Protein AF-E1ZX44-F1 (afdb_monomer_lite)

Organism: Camponotus floridanus (NCBI:txid104421)

Structure (mmCIF, N/CA/C/O backbone):
data_AF-E1ZX44-F1
#
_entry.id   AF-E1ZX44-F1
#
loop_
_atom_site.group_PDB
_atom_site.id
_atom_site.type_symbol
_atom_site.label_atom_id
_atom_site.label_alt_id
_atom_site.label_comp_id
_atom_site.label_asym_id
_atom_site.label_entity_id
_atom_site.label_seq_id
_atom_site.pdbx_PDB_ins_code
_atom_site.Cartn_x
_atom_site.Cartn_y
_atom_site.Cartn_z
_atom_site.occupancy
_atom_site.B_iso_or_equiv
_atom_site.auth_seq_id
_atom_site.auth_comp_id
_atom_site.auth_asym_id
_atom_site.auth_atom_id
_atom_site.pdbx_PDB_model_num
ATOM 1 N N . THR A 1 1 ? 15.072 -12.198 -9.851 1.00 91.00 1 THR A N 1
ATOM 2 C CA . THR A 1 1 ? 14.068 -11.113 -9.864 1.00 91.00 1 THR A CA 1
ATOM 3 C C . THR A 1 1 ? 13.492 -10.957 -8.477 1.00 91.00 1 THR A C 1
ATOM 5 O O . THR A 1 1 ? 13.211 -11.974 -7.859 1.00 91.00 1 THR A O 1
ATOM 8 N N . ILE A 1 2 ? 13.350 -9.727 -7.983 1.00 94.25 2 ILE A N 1
ATOM 9 C CA . ILE A 1 2 ? 12.641 -9.425 -6.729 1.00 94.25 2 ILE A CA 1
ATOM 10 C C . ILE A 1 2 ? 11.281 -8.838 -7.110 1.00 94.25 2 ILE A C 1
ATOM 12 O O . ILE A 1 2 ? 11.206 -8.034 -8.038 1.00 94.25 2 ILE A O 1
ATOM 16 N N . LEU A 1 3 ? 10.221 -9.260 -6.423 1.00 95.25 3 LEU A N 1
ATOM 17 C CA . LEU A 1 3 ? 8.848 -8.814 -6.662 1.00 95.25 3 LEU A CA 1
ATOM 18 C C . LEU A 1 3 ? 8.266 -8.239 -5.370 1.00 95.25 3 LEU A C 1
ATOM 20 O O . LEU A 1 3 ? 8.472 -8.799 -4.295 1.00 95.25 3 LEU A O 1
ATOM 24 N N . LEU A 1 4 ? 7.516 -7.143 -5.488 1.00 94.56 4 LEU A N 1
ATOM 25 C CA . LEU A 1 4 ? 6.737 -6.578 -4.389 1.00 94.56 4 LEU A CA 1
ATOM 26 C C . LEU A 1 4 ? 5.297 -7.082 -4.492 1.00 94.56 4 LEU A C 1
ATOM 28 O O . LEU A 1 4 ? 4.598 -6.786 -5.460 1.00 94.56 4 LEU A O 1
ATOM 32 N N . ASN A 1 5 ? 4.841 -7.833 -3.490 1.00 96.62 5 ASN A N 1
ATOM 33 C CA . ASN A 1 5 ? 3.458 -8.299 -3.428 1.00 96.62 5 ASN A CA 1
ATOM 34 C C . ASN A 1 5 ? 2.544 -7.216 -2.829 1.00 96.62 5 ASN A C 1
ATOM 36 O O . ASN A 1 5 ? 2.128 -7.313 -1.676 1.00 96.62 5 ASN A O 1
ATOM 40 N N . ILE A 1 6 ? 2.236 -6.180 -3.617 1.00 96.94 6 ILE A N 1
ATOM 41 C CA . ILE A 1 6 ? 1.366 -5.067 -3.193 1.00 96.94 6 ILE A CA 1
ATOM 42 C C . ILE A 1 6 ? -0.019 -5.582 -2.771 1.00 96.94 6 ILE A C 1
ATOM 44 O O . ILE A 1 6 ? -0.539 -5.172 -1.737 1.00 96.94 6 ILE A O 1
ATOM 48 N N . TYR A 1 7 ? -0.577 -6.545 -3.516 1.00 97.00 7 TYR A N 1
ATOM 49 C CA . TYR A 1 7 ? -1.869 -7.159 -3.197 1.00 97.00 7 TYR A CA 1
ATOM 50 C C . TYR A 1 7 ? -1.881 -7.800 -1.803 1.00 97.00 7 TYR A C 1
ATOM 52 O O . TYR A 1 7 ? -2.840 -7.617 -1.054 1.00 97.00 7 TYR A O 1
ATOM 60 N N . GLY A 1 8 ? -0.813 -8.524 -1.455 1.00 97.69 8 GLY A N 1
ATOM 61 C CA . GLY A 1 8 ? -0.640 -9.144 -0.143 1.00 97.69 8 GLY A CA 1
ATOM 62 C C . GLY A 1 8 ? -0.441 -8.119 0.968 1.00 97.69 8 GLY A C 1
ATOM 63 O O . GLY A 1 8 ? -1.090 -8.219 2.000 1.00 97.69 8 GLY A O 1
ATOM 64 N N . VAL A 1 9 ? 0.383 -7.091 0.744 1.00 97.00 9 VAL A N 1
ATOM 65 C CA . VAL A 1 9 ? 0.615 -6.018 1.729 1.00 97.00 9 VAL A CA 1
ATOM 66 C C . VAL A 1 9 ? -0.682 -5.280 2.078 1.00 97.00 9 VAL A C 1
ATOM 68 O O . VAL A 1 9 ? -0.942 -5.010 3.247 1.00 97.00 9 VAL A O 1
ATOM 71 N N . HIS A 1 10 ? -1.531 -4.995 1.087 1.00 96.88 10 HIS A N 1
ATOM 72 C CA . HIS A 1 10 ? -2.826 -4.329 1.298 1.00 96.88 10 HIS A CA 1
ATOM 73 C C . HIS A 1 10 ? -3.901 -5.227 1.920 1.00 96.88 10 HIS A C 1
ATOM 75 O O . HIS A 1 10 ? -4.993 -4.750 2.221 1.00 96.88 10 HIS A O 1
ATOM 81 N N . ARG A 1 11 ? -3.617 -6.522 2.084 1.00 97.12 11 ARG A N 1
ATOM 82 C CA . ARG A 1 11 ? -4.530 -7.513 2.670 1.00 97.12 11 ARG A CA 1
ATOM 83 C C . ARG A 1 11 ? -3.941 -8.250 3.861 1.00 97.12 11 ARG A C 1
ATOM 85 O O . ARG A 1 11 ? -4.546 -9.197 4.349 1.00 97.12 11 ARG A O 1
ATOM 92 N N . ASP A 1 12 ? -2.780 -7.822 4.336 1.00 96.69 12 ASP A N 1
ATOM 93 C CA . ASP A 1 12 ? -2.175 -8.395 5.524 1.00 96.69 1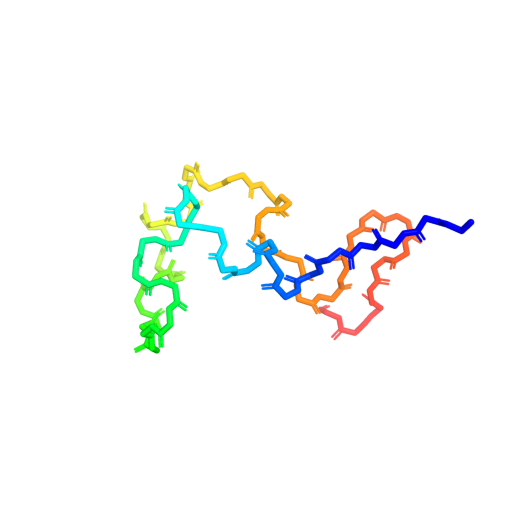2 ASP A CA 1
ATOM 94 C C . ASP A 1 12 ? -3.070 -8.082 6.737 1.00 96.69 12 ASP A C 1
ATOM 96 O O . ASP A 1 12 ? -3.205 -6.906 7.099 1.00 96.69 12 ASP A O 1
ATOM 100 N N . PRO A 1 13 ? -3.691 -9.091 7.379 1.00 95.69 13 PRO A N 1
ATOM 101 C CA . PRO A 1 13 ? -4.612 -8.877 8.490 1.00 95.69 13 PRO A CA 1
ATOM 102 C C . PRO A 1 13 ? -3.934 -8.259 9.718 1.00 95.69 13 PRO A C 1
ATOM 104 O O . PRO A 1 13 ? -4.634 -7.720 10.576 1.00 95.69 13 PRO A O 1
ATOM 107 N N . TYR A 1 14 ? -2.597 -8.289 9.800 1.00 94.12 14 TYR A N 1
ATOM 108 C CA . TYR A 1 14 ? -1.849 -7.586 10.841 1.00 94.12 14 TYR A CA 1
ATOM 109 C C . TYR A 1 14 ? -1.995 -6.058 10.722 1.00 94.12 14 TYR A C 1
ATOM 111 O O . TYR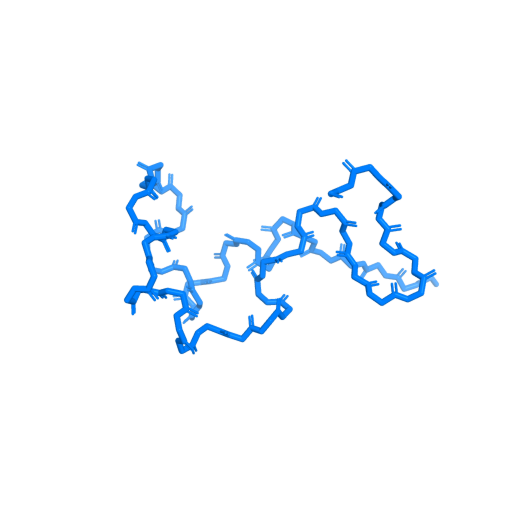 A 1 14 ? -2.089 -5.364 11.734 1.00 94.12 14 TYR A O 1
ATOM 119 N N . PHE A 1 15 ? -2.062 -5.527 9.496 1.00 93.44 15 PHE A N 1
ATOM 120 C CA . PHE A 1 15 ? -2.223 -4.089 9.232 1.00 93.44 15 PHE A CA 1
ATOM 121 C C . PHE A 1 15 ? -3.653 -3.700 8.833 1.00 93.44 15 PHE A C 1
ATOM 123 O O . PHE A 1 15 ? -4.065 -2.555 9.042 1.00 93.44 15 PHE A O 1
ATOM 130 N N . TRP A 1 16 ? -4.411 -4.647 8.277 1.00 94.44 16 TRP A N 1
ATOM 131 C CA . TRP A 1 16 ? -5.740 -4.452 7.702 1.00 94.44 16 TRP A CA 1
ATOM 132 C C . TRP A 1 16 ? -6.744 -5.448 8.299 1.00 94.44 16 TRP A C 1
ATOM 134 O O . TRP A 1 16 ? -7.061 -6.450 7.659 1.00 94.44 16 TRP A O 1
ATOM 144 N N . PRO A 1 17 ? -7.290 -5.197 9.504 1.00 93.56 17 PRO A N 1
ATOM 145 C CA . PRO A 1 17 ? -8.302 -6.075 10.098 1.00 93.56 17 PRO A CA 1
ATOM 146 C C . PRO A 1 17 ? -9.488 -6.250 9.148 1.00 93.56 17 PRO A C 1
ATOM 148 O O . PRO A 1 17 ? -9.970 -5.251 8.648 1.00 93.56 17 PRO A O 1
ATOM 151 N N . ASN A 1 18 ? -9.982 -7.466 8.897 1.00 96.38 18 ASN A N 1
ATOM 152 C CA . ASN A 1 18 ? -11.015 -7.754 7.878 1.00 96.38 18 ASN A CA 1
ATOM 153 C C . ASN A 1 18 ? -10.634 -7.258 6.457 1.00 96.38 18 ASN A C 1
ATOM 155 O O . ASN A 1 18 ? -11.342 -6.420 5.897 1.00 96.38 18 ASN A O 1
ATOM 159 N N . PRO A 1 19 ? -9.511 -7.702 5.869 1.00 96.50 19 PRO A N 1
ATOM 160 C CA . PRO A 1 19 ? -8.916 -7.093 4.668 1.00 96.50 19 PRO A CA 1
ATOM 161 C C . PRO A 1 19 ? -9.774 -7.192 3.395 1.00 96.50 19 PRO A C 1
ATOM 163 O O . PRO A 1 19 ? -9.593 -6.401 2.474 1.00 96.50 19 PRO A O 1
ATOM 166 N N . ASP A 1 20 ? -10.723 -8.126 3.352 1.00 97.31 20 ASP A N 1
ATOM 167 C CA . ASP A 1 20 ? -11.608 -8.339 2.200 1.00 97.31 20 ASP A CA 1
ATOM 168 C C . ASP A 1 20 ? -12.898 -7.499 2.255 1.00 97.31 20 ASP A C 1
ATOM 170 O O . ASP A 1 20 ? -13.690 -7.511 1.314 1.00 97.31 20 ASP A O 1
ATOM 174 N N . VAL A 1 21 ? -13.118 -6.749 3.342 1.00 98.00 21 VAL A N 1
ATOM 175 C CA . VAL A 1 21 ? -14.264 -5.842 3.490 1.00 98.00 21 VAL A CA 1
ATOM 176 C C . VAL A 1 21 ? -13.895 -4.452 2.979 1.00 98.00 21 VAL A C 1
ATOM 178 O O . VAL A 1 21 ? -12.918 -3.854 3.433 1.00 98.00 21 VAL A O 1
ATOM 181 N N . PHE A 1 22 ? -14.718 -3.903 2.082 1.00 96.69 22 PHE A N 1
ATOM 182 C CA . PHE A 1 22 ? -14.622 -2.497 1.698 1.00 96.69 22 PHE A CA 1
ATOM 183 C C . PHE A 1 22 ? -15.068 -1.607 2.864 1.00 96.69 22 PHE A C 1
ATOM 185 O O . PHE A 1 22 ? -16.248 -1.556 3.204 1.00 96.69 22 PHE A O 1
ATOM 192 N N . ASP A 1 23 ? -14.107 -0.924 3.479 1.00 95.81 23 ASP A N 1
ATOM 193 C CA . ASP A 1 23 ? -14.307 -0.042 4.628 1.00 95.81 23 ASP A CA 1
ATOM 194 C C . ASP A 1 23 ? -13.489 1.248 4.415 1.00 95.81 23 ASP A C 1
ATOM 196 O O . ASP A 1 23 ? -12.269 1.246 4.629 1.00 95.81 23 ASP A O 1
ATOM 200 N N . PRO A 1 24 ? -14.121 2.343 3.946 1.00 95.94 24 PRO A N 1
ATOM 201 C CA . PRO A 1 24 ? -13.431 3.607 3.693 1.0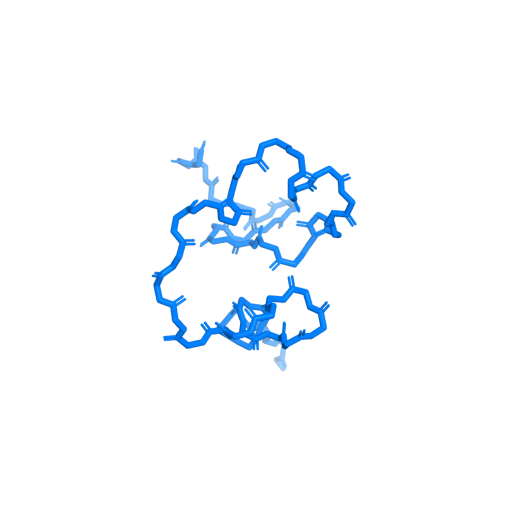0 95.94 24 PRO A CA 1
ATOM 202 C C . PRO A 1 24 ? -12.956 4.291 4.984 1.00 95.94 24 PRO A C 1
ATOM 204 O O . PRO A 1 24 ? -11.973 5.035 4.955 1.00 95.94 24 PRO A O 1
ATOM 207 N N . ASP A 1 25 ? -13.564 3.990 6.136 1.00 95.38 25 ASP A N 1
ATOM 208 C CA . ASP A 1 25 ? -13.234 4.635 7.413 1.00 95.38 25 ASP A CA 1
ATOM 209 C C . ASP A 1 25 ? -11.844 4.229 7.928 1.00 95.38 25 ASP A C 1
ATOM 211 O O . ASP A 1 25 ? -11.265 4.874 8.803 1.00 95.38 25 ASP A O 1
ATOM 215 N N . ARG A 1 26 ? -11.231 3.183 7.364 1.00 93.00 26 ARG A N 1
ATOM 216 C CA . ARG A 1 26 ? -9.842 2.770 7.657 1.00 93.00 26 ARG A CA 1
ATOM 217 C C . ARG A 1 26 ? -8.797 3.824 7.353 1.00 93.00 26 ARG A C 1
ATOM 219 O O . ARG A 1 26 ? -7.666 3.687 7.826 1.00 93.00 26 ARG A O 1
ATOM 226 N N . PHE A 1 27 ? -9.149 4.812 6.545 1.00 93.88 27 PHE A N 1
ATOM 227 C CA . PHE A 1 27 ? -8.271 5.904 6.155 1.00 93.88 27 PHE A CA 1
ATOM 228 C C . PHE A 1 27 ? -8.491 7.168 6.996 1.00 93.88 27 PHE A C 1
ATOM 230 O O . PHE A 1 27 ? -7.818 8.169 6.762 1.00 93.88 27 PHE A O 1
ATOM 237 N N . LEU A 1 28 ? -9.372 7.121 8.005 1.00 94.88 28 LEU A N 1
ATOM 238 C CA . LEU A 1 28 ? -9.524 8.208 8.970 1.00 94.88 28 LEU A CA 1
ATOM 239 C C . LEU A 1 28 ? -8.204 8.468 9.729 1.00 94.88 28 LEU A C 1
ATOM 241 O O . LEU A 1 28 ? -7.477 7.509 10.031 1.00 94.88 28 LEU A O 1
ATOM 245 N N . PRO A 1 29 ? -7.888 9.735 10.070 1.00 94.19 29 PRO A N 1
ATOM 246 C CA . PRO A 1 29 ? -6.624 10.121 10.705 1.00 94.19 29 PRO A CA 1
ATOM 247 C C . PRO A 1 29 ? -6.264 9.289 11.942 1.00 94.19 29 PRO A C 1
ATOM 249 O O . PRO A 1 29 ? -5.110 8.888 12.120 1.00 94.19 29 PRO A O 1
ATOM 252 N N . GLU A 1 30 ? -7.253 8.967 12.775 1.00 91.75 30 GLU A N 1
ATOM 253 C CA . GLU A 1 30 ? -7.078 8.200 14.010 1.00 91.75 30 GLU A CA 1
ATOM 254 C C . GLU A 1 30 ? -6.646 6.753 13.732 1.00 91.75 30 GLU A C 1
ATOM 256 O O . GLU A 1 30 ? -5.911 6.163 14.527 1.00 91.75 30 GLU A O 1
ATOM 261 N N . ARG A 1 31 ? -7.068 6.182 12.594 1.00 87.44 31 ARG A N 1
ATOM 262 C CA . ARG A 1 31 ? -6.780 4.793 12.199 1.00 87.44 31 ARG A CA 1
ATOM 263 C C . ARG A 1 31 ? -5.476 4.633 11.420 1.00 87.44 31 ARG A C 1
ATOM 265 O O . ARG A 1 31 ? -4.911 3.538 11.418 1.00 87.44 31 ARG A O 1
ATOM 272 N N . ILE A 1 32 ? -4.990 5.688 10.765 1.00 91.75 32 ILE A N 1
ATOM 273 C CA . ILE A 1 32 ? -3.723 5.648 10.013 1.00 91.75 32 ILE A CA 1
ATOM 274 C C . ILE A 1 32 ? -2.517 6.082 10.850 1.00 91.75 32 ILE A C 1
ATOM 276 O O . ILE A 1 32 ? -1.399 5.690 10.530 1.00 91.75 32 ILE A O 1
ATOM 280 N N . LYS A 1 33 ? -2.718 6.828 11.946 1.00 89.56 33 LYS A N 1
ATOM 281 C CA . LYS A 1 33 ? -1.627 7.395 12.761 1.00 89.56 33 LYS A CA 1
ATOM 282 C C . LYS A 1 33 ? -0.587 6.368 13.229 1.00 89.56 33 LYS A C 1
ATOM 284 O O . LYS A 1 33 ? 0.595 6.683 13.281 1.00 89.56 33 LYS A O 1
ATOM 289 N N . ASN A 1 34 ? -1.023 5.154 13.563 1.00 85.12 34 ASN A N 1
ATOM 290 C CA . ASN A 1 34 ? -0.149 4.082 14.058 1.00 85.12 34 ASN A CA 1
ATOM 291 C C . ASN A 1 34 ? 0.221 3.055 12.974 1.00 85.12 34 ASN A C 1
ATOM 293 O O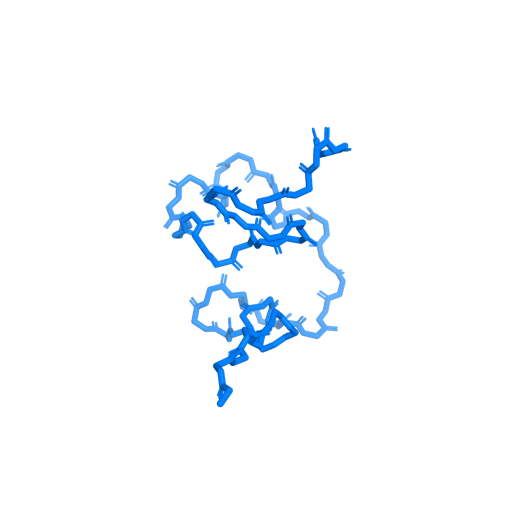 . ASN A 1 34 ? 0.832 2.029 13.273 1.00 85.12 34 ASN A O 1
ATOM 297 N N . ARG A 1 35 ? -0.183 3.285 11.721 1.00 90.00 35 ARG A N 1
ATOM 298 C CA . ARG A 1 35 ? 0.026 2.341 10.627 1.00 90.00 35 ARG A CA 1
ATOM 299 C C . ARG A 1 35 ? 1.444 2.483 10.076 1.00 90.00 35 ARG A C 1
ATOM 301 O O . ARG A 1 35 ? 1.940 3.587 9.878 1.00 90.00 35 ARG A O 1
ATOM 308 N N . HIS A 1 36 ? 2.095 1.357 9.794 1.00 94.06 36 HIS A N 1
ATOM 309 C CA . HIS A 1 36 ? 3.421 1.379 9.188 1.00 94.06 36 HIS A CA 1
ATOM 310 C C . HIS A 1 36 ? 3.357 2.014 7.782 1.00 94.06 36 HIS A C 1
ATOM 312 O O . HIS A 1 36 ? 2.510 1.586 6.992 1.00 94.06 36 HIS A O 1
ATOM 318 N N . PRO A 1 37 ? 4.252 2.954 7.415 1.00 92.25 37 PRO A N 1
ATOM 319 C CA . PRO A 1 37 ? 4.173 3.678 6.140 1.00 92.25 37 PRO A CA 1
ATOM 320 C C . PRO A 1 37 ? 4.127 2.769 4.904 1.00 92.25 37 PRO A C 1
ATOM 322 O O . PRO A 1 37 ? 3.399 3.037 3.959 1.00 92.25 37 PRO A O 1
ATOM 325 N N . TYR A 1 38 ? 4.838 1.637 4.936 1.00 95.56 38 TYR A N 1
ATOM 326 C CA . TYR A 1 38 ? 4.874 0.684 3.819 1.00 95.56 38 TYR A CA 1
ATOM 327 C C . TYR A 1 38 ? 3.735 -0.346 3.808 1.00 95.56 38 TYR A C 1
ATOM 329 O O . TYR A 1 38 ? 3.718 -1.214 2.943 1.00 95.56 38 TYR A O 1
ATOM 337 N N . SER A 1 39 ? 2.785 -0.280 4.745 1.00 95.62 39 SER A N 1
ATOM 338 C CA . SER A 1 39 ? 1.601 -1.158 4.714 1.00 95.62 39 SER A CA 1
ATOM 339 C C . SER A 1 39 ? 0.517 -0.672 3.740 1.00 95.62 39 SER A C 1
ATOM 341 O O . SER A 1 39 ? -0.408 -1.421 3.432 1.00 95.62 39 SER A O 1
ATOM 343 N N . TYR A 1 40 ? 0.652 0.549 3.206 1.00 95.81 40 TYR A N 1
ATOM 344 C CA . TYR A 1 40 ? -0.203 1.104 2.159 1.00 95.81 40 TYR A CA 1
ATOM 345 C C . TYR A 1 40 ? 0.639 1.808 1.086 1.00 95.81 40 TYR A C 1
ATOM 347 O O . TYR A 1 40 ? 0.972 2.978 1.213 1.00 95.81 40 TYR A O 1
ATOM 355 N 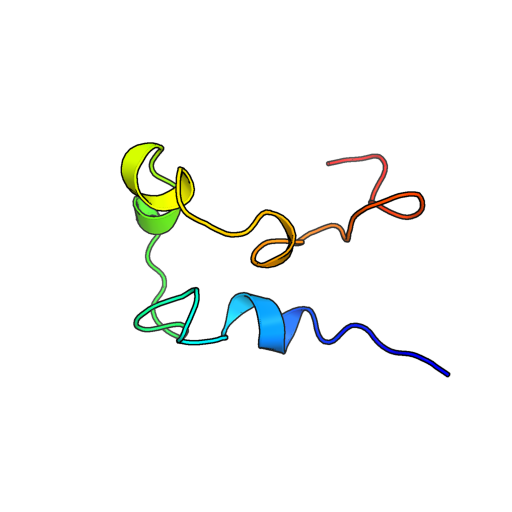N . ILE A 1 41 ? 0.997 1.069 0.034 1.00 96.75 41 ILE A N 1
ATOM 356 C CA . ILE A 1 41 ? 1.797 1.561 -1.107 1.00 96.75 41 ILE A CA 1
ATOM 357 C C . ILE A 1 41 ? 1.063 1.394 -2.453 1.00 96.75 41 ILE A C 1
ATOM 359 O O . ILE A 1 41 ? 1.514 0.626 -3.307 1.00 96.75 41 ILE A O 1
ATOM 363 N N . PRO A 1 42 ? -0.105 2.041 -2.649 1.00 96.00 42 PRO A N 1
ATOM 364 C CA . PRO A 1 42 ? -0.912 1.902 -3.871 1.00 96.00 42 PRO A CA 1
ATOM 365 C C . PRO A 1 42 ? -0.161 2.290 -5.143 1.00 96.00 42 PRO A C 1
ATOM 367 O O . PRO A 1 42 ? -0.420 1.728 -6.206 1.00 96.00 42 PRO A O 1
ATOM 370 N N . PHE A 1 43 ? 0.818 3.179 -5.012 1.00 97.12 43 PHE A N 1
ATOM 371 C CA . PHE A 1 43 ? 1.608 3.702 -6.111 1.00 97.12 43 PHE A CA 1
ATOM 372 C C . PHE A 1 43 ? 3.111 3.453 -5.917 1.00 97.12 43 PHE A C 1
ATOM 374 O O . PHE A 1 43 ? 3.945 4.225 -6.389 1.00 97.12 43 PHE A O 1
ATOM 381 N N . SER A 1 44 ? 3.464 2.327 -5.276 1.00 95.19 44 SER A N 1
ATOM 382 C CA . SER A 1 44 ? 4.837 2.000 -4.854 1.00 95.19 44 SER A CA 1
ATOM 383 C C . SER A 1 44 ? 5.354 2.989 -3.790 1.00 95.19 44 SER A C 1
ATOM 385 O O . SER A 1 44 ? 4.567 3.671 -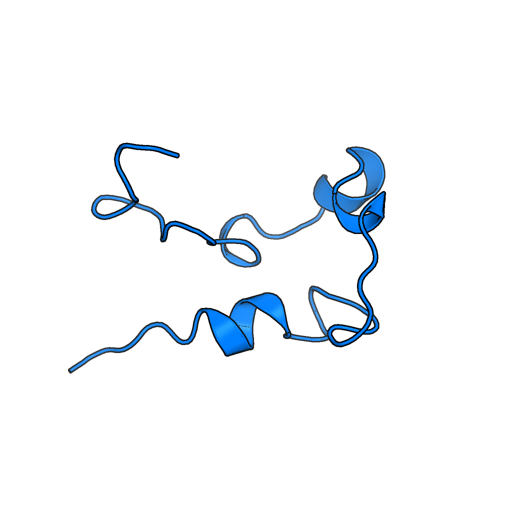3.143 1.00 95.19 44 SER A O 1
ATOM 387 N N . ALA A 1 45 ? 6.657 2.992 -3.514 1.00 94.38 45 ALA A N 1
ATOM 388 C CA . ALA A 1 45 ? 7.300 3.901 -2.568 1.00 94.38 45 ALA A CA 1
ATOM 389 C C . ALA A 1 45 ? 8.800 4.064 -2.878 1.00 94.38 45 ALA A C 1
ATOM 391 O O . ALA A 1 45 ? 9.374 3.336 -3.695 1.00 94.38 45 ALA A O 1
ATOM 392 N N . GLY A 1 46 ? 9.455 5.009 -2.199 1.00 94.44 46 GLY A N 1
ATOM 393 C CA . GLY A 1 46 ? 10.889 5.262 -2.354 1.00 94.44 46 GLY A CA 1
ATOM 394 C C . GLY A 1 46 ? 11.251 5.861 -3.724 1.00 94.44 46 GLY A C 1
ATOM 395 O O . GLY A 1 46 ? 10.421 6.527 -4.334 1.00 94.44 46 GLY A O 1
ATOM 396 N N . PRO A 1 47 ? 12.470 5.623 -4.252 1.00 95.94 47 PRO A N 1
ATOM 397 C CA . PRO A 1 47 ? 12.966 6.262 -5.484 1.00 95.94 47 PRO A CA 1
ATOM 398 C C . PRO A 1 47 ? 12.213 5.903 -6.777 1.00 95.94 47 PRO A C 1
ATOM 400 O O . PRO A 1 47 ? 12.563 6.389 -7.852 1.00 95.94 47 PRO A O 1
ATOM 403 N N . ARG A 1 48 ? 11.256 4.971 -6.701 1.00 95.12 48 ARG A N 1
ATOM 404 C CA . ARG A 1 48 ? 10.475 4.439 -7.826 1.00 95.12 48 ARG A CA 1
ATOM 405 C C . ARG A 1 48 ? 8.973 4.442 -7.506 1.00 95.12 48 ARG A C 1
ATOM 407 O O . ARG A 1 48 ? 8.261 3.533 -7.936 1.00 95.12 48 ARG A O 1
ATOM 414 N N . ASN A 1 49 ? 8.505 5.404 -6.711 1.00 95.62 49 ASN A N 1
ATOM 415 C CA . ASN A 1 49 ? 7.073 5.653 -6.570 1.00 95.62 49 ASN A CA 1
ATOM 416 C C . ASN A 1 49 ? 6.498 6.274 -7.857 1.00 95.62 49 ASN A C 1
ATOM 418 O O . ASN A 1 49 ? 7.238 6.759 -8.719 1.00 95.62 49 ASN A O 1
ATOM 422 N N . CYS A 1 50 ? 5.179 6.214 -8.017 1.00 96.56 50 CYS A N 1
ATOM 423 C CA . CYS A 1 50 ? 4.505 6.897 -9.114 1.00 96.56 50 CYS A CA 1
ATOM 424 C C . CYS A 1 50 ? 4.682 8.412 -8.975 1.00 96.56 50 CYS A C 1
ATOM 426 O O . CYS A 1 50 ? 4.546 8.963 -7.889 1.00 96.56 50 CYS A O 1
ATOM 428 N N . ILE A 1 51 ? 4.924 9.095 -10.092 1.00 96.50 51 ILE A N 1
ATOM 429 C CA . ILE A 1 51 ? 5.047 10.560 -10.127 1.00 96.50 51 ILE A CA 1
ATOM 430 C C . ILE A 1 51 ? 3.696 11.292 -10.084 1.00 96.50 51 ILE A C 1
ATOM 432 O O . ILE A 1 51 ? 3.679 12.514 -10.009 1.00 96.50 51 ILE A O 1
ATOM 436 N N . GLY A 1 52 ? 2.584 10.561 -10.210 1.00 96.25 52 GLY A N 1
ATOM 437 C CA . GLY A 1 52 ? 1.222 11.105 -10.239 1.00 96.25 52 GLY A CA 1
ATOM 438 C C . GLY A 1 52 ? 0.397 10.789 -8.991 1.00 96.25 52 GLY A C 1
ATOM 439 O O . GLY A 1 52 ? -0.827 10.853 -9.069 1.00 96.25 52 GLY A O 1
ATOM 440 N N . GLU A 1 53 ? 1.055 10.366 -7.910 1.00 83.81 53 GLU A N 1
ATOM 441 C CA . GLU A 1 53 ? 0.454 10.220 -6.575 1.00 83.81 53 GLU A CA 1
ATOM 442 C C . GLU A 1 53 ? 0.253 11.579 -5.889 1.00 83.81 53 GLU A C 1
ATOM 444 O O . GLU A 1 53 ? 1.078 12.494 -6.127 1.00 83.81 53 GLU A O 1
#

Foldseek 3Di:
DDDDPQVCLQQPCVQCPVSVDDDPCCPPPVNCVPGDPVSHQPQHDDPRGDPVD

Sequence (53 aa):
TILLNIYGVHRDPYFWPNPDVFDPDRFLPERIKNRHPYSYIPFSAGPRNCIGE

InterPro domains:
  IPR001128 Cytochrome P450 [PF00067] (2-53)
  IPR002401 Cytochrome P450, E-class, group I [PR00463] (5-29)
  IPR002401 Cytochrome P450, E-class, group I [PR00463] (40-50)
  IPR002401 Cytochrome P450, E-class, group I [PR00463] (50-53)
  IPR017972 Cytochrome P450, conserved site [PS00086] (43-52)
  IPR036396 Cytochrome P450 superfamily [G3DSA:1.10.630.10] (1-53)
  IPR036396 Cytochrome P450 superfamily [SSF48264] (1-53)
  IPR050196 Cytochrome P450 Monooxygenases [PTHR24291] (1-52)

pLDDT: mean 94.58, std 2.94, range [83.81, 98.0]

Radius of gyration: 12.08 Å; chains: 1; bounding box: 29×22×24 Å

Secondary structure (DSSP, 8-state):
-----HHHHTT-TTTSSSTTS--GGGGSHHHHTTS-GGG--BTB-GGGS-TT-